Protein AF-A0A7C9CZD9-F1 (afdb_monomer)

Secondary structure (DSSP, 8-state):
--------S-SS-----HHHHHHHHHHHHHHHHH--HHHHHHHHHHTS-STTS--EEHHHHHHHHTT-TTPPEEEEEEEE--TT-------EEEEEEE-HHHHHHHHHTT-EEE--

Structure (mmCIF, N/CA/C/O backbone):
data_AF-A0A7C9CZD9-F1
#
_entry.id   AF-A0A7C9CZD9-F1
#
loop_
_atom_site.group_PDB
_atom_site.id
_atom_site.type_symbol
_atom_site.label_atom_id
_atom_site.label_alt_id
_atom_site.label_comp_id
_atom_site.label_asym_id
_atom_site.label_entity_id
_atom_site.label_seq_id
_atom_site.pdbx_PDB_ins_code
_atom_site.Cartn_x
_atom_site.Cartn_y
_atom_site.Cartn_z
_atom_site.occupancy
_atom_site.B_iso_or_equiv
_atom_site.auth_seq_id
_atom_site.auth_comp_id
_atom_site.auth_asym_id
_atom_site.auth_atom_id
_atom_site.pdbx_PDB_model_num
ATOM 1 N N . ALA A 1 1 ? 25.484 13.938 -31.917 1.00 49.62 1 ALA A N 1
ATOM 2 C CA . ALA A 1 1 ? 25.970 13.413 -30.622 1.00 49.62 1 ALA A CA 1
ATOM 3 C C . ALA A 1 1 ? 24.994 12.359 -30.080 1.00 49.62 1 ALA A C 1
ATOM 5 O O . ALA A 1 1 ? 24.039 12.699 -29.398 1.00 49.62 1 ALA A O 1
ATOM 6 N N . GLY A 1 2 ? 25.174 11.085 -30.451 1.00 65.19 2 GLY A N 1
ATOM 7 C CA . GLY A 1 2 ? 24.267 9.979 -30.098 1.00 65.19 2 GLY A CA 1
ATOM 8 C C . GLY A 1 2 ? 24.849 9.063 -29.020 1.00 65.19 2 GLY A C 1
ATOM 9 O O . GLY A 1 2 ? 25.163 7.910 -29.294 1.00 65.19 2 GLY A O 1
ATOM 10 N N . GLY A 1 3 ? 25.055 9.580 -27.807 1.00 76.69 3 GLY A N 1
ATOM 11 C CA . GLY A 1 3 ? 25.569 8.782 -26.689 1.00 76.69 3 GLY A CA 1
ATOM 12 C C . GLY A 1 3 ? 24.529 7.793 -26.143 1.00 76.69 3 GLY A C 1
ATOM 13 O O . GLY A 1 3 ? 23.340 8.107 -26.064 1.00 76.69 3 GLY A O 1
ATOM 14 N N . LYS A 1 4 ? 24.964 6.598 -25.717 1.00 77.38 4 LYS A N 1
ATOM 15 C CA . LYS A 1 4 ? 24.096 5.614 -25.040 1.00 77.38 4 LYS A CA 1
ATOM 16 C C . LYS A 1 4 ? 23.556 6.204 -23.730 1.00 77.38 4 LYS A C 1
ATOM 18 O O . LYS A 1 4 ? 24.294 6.360 -22.760 1.00 77.38 4 LYS A O 1
ATOM 23 N N . SER A 1 5 ? 22.255 6.487 -23.677 1.00 79.94 5 SER A N 1
ATOM 24 C CA . SER A 1 5 ? 21.597 6.964 -22.455 1.00 79.94 5 SER A CA 1
ATOM 25 C C . SER A 1 5 ? 21.426 5.822 -21.447 1.00 79.94 5 SER A C 1
ATOM 27 O O . SER A 1 5 ? 20.659 4.877 -21.662 1.00 79.94 5 SER A O 1
ATOM 29 N N . LYS A 1 6 ? 22.146 5.898 -20.323 1.00 83.31 6 LYS A N 1
ATOM 30 C CA . LYS A 1 6 ? 22.038 4.926 -19.231 1.00 83.31 6 LYS A CA 1
ATOM 31 C C . LYS A 1 6 ? 20.778 5.198 -18.410 1.00 83.31 6 LYS A C 1
ATOM 33 O O . LYS A 1 6 ? 20.590 6.279 -17.860 1.00 83.31 6 LYS A O 1
ATOM 38 N N . LYS A 1 7 ? 19.919 4.187 -18.264 1.00 81.38 7 LYS A N 1
ATOM 39 C CA . LYS A 1 7 ? 18.763 4.251 -17.358 1.00 81.38 7 LYS A CA 1
ATOM 40 C C . LYS A 1 7 ? 19.202 3.887 -15.940 1.00 81.38 7 LYS A C 1
ATOM 42 O O . LYS A 1 7 ? 19.380 2.716 -15.629 1.00 81.38 7 LYS A O 1
ATOM 47 N N . THR A 1 8 ? 19.318 4.885 -15.067 1.00 85.12 8 THR A N 1
ATOM 48 C CA . THR A 1 8 ? 19.693 4.693 -13.649 1.00 85.12 8 THR A CA 1
ATOM 49 C C . THR A 1 8 ? 18.525 4.202 -12.779 1.00 85.12 8 THR A C 1
ATOM 51 O O . THR A 1 8 ? 18.713 3.736 -11.659 1.00 85.12 8 THR A O 1
ATOM 54 N N . LYS A 1 9 ? 17.288 4.277 -13.290 1.00 85.88 9 LYS A N 1
ATOM 55 C CA . LYS A 1 9 ? 16.077 3.844 -12.578 1.00 85.88 9 LYS A CA 1
ATOM 56 C C . LYS A 1 9 ? 15.845 2.336 -12.686 1.00 85.88 9 LYS A C 1
ATOM 58 O O . LYS A 1 9 ? 16.126 1.725 -13.714 1.00 85.88 9 LYS A O 1
ATOM 63 N N . ARG A 1 10 ? 15.225 1.750 -11.656 1.00 88.25 10 ARG A N 1
ATOM 64 C CA . ARG A 1 10 ? 14.777 0.350 -11.690 1.00 88.25 10 ARG A CA 1
ATOM 65 C C . ARG A 1 10 ? 13.716 0.134 -12.772 1.00 88.25 10 ARG A C 1
ATOM 67 O O . ARG A 1 10 ? 12.708 0.836 -12.806 1.00 88.25 10 ARG A O 1
ATOM 74 N N . THR A 1 11 ? 13.939 -0.865 -13.619 1.00 89.19 11 THR A N 1
ATOM 75 C CA . THR A 1 11 ? 13.038 -1.273 -14.714 1.00 89.19 11 THR A CA 1
ATOM 76 C C . THR A 1 11 ? 12.297 -2.584 -14.429 1.00 89.19 11 THR A C 1
ATOM 78 O O . THR A 1 11 ? 11.345 -2.919 -15.138 1.00 89.19 11 THR A O 1
ATOM 81 N N . ALA A 1 12 ? 12.722 -3.313 -13.395 1.00 91.19 12 ALA A N 1
ATOM 82 C CA . ALA A 1 12 ? 12.164 -4.576 -12.927 1.00 91.19 12 ALA A CA 1
ATOM 83 C C . ALA A 1 12 ? 12.356 -4.700 -11.400 1.00 91.19 12 ALA A C 1
ATOM 85 O O . ALA A 1 12 ? 13.246 -4.041 -10.840 1.00 91.19 12 ALA A O 1
ATOM 86 N N . PRO A 1 13 ? 11.544 -5.518 -10.702 1.00 93.12 13 PRO A N 1
ATOM 87 C CA . PRO A 1 13 ? 11.789 -5.819 -9.298 1.00 93.12 13 PRO A CA 1
ATOM 88 C C . PRO A 1 13 ? 13.098 -6.611 -9.161 1.00 93.12 13 PRO A C 1
ATOM 90 O O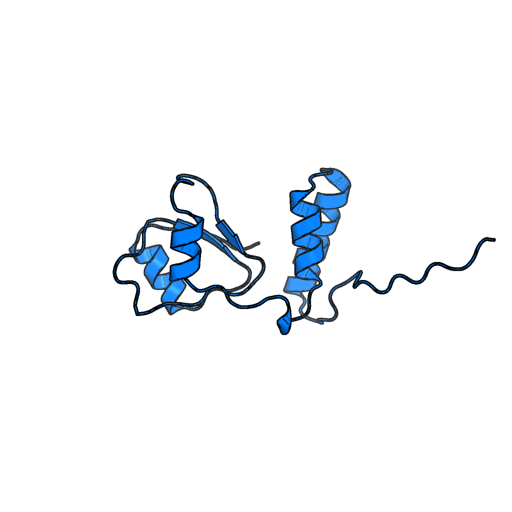 . PRO A 1 13 ? 13.368 -7.507 -9.952 1.00 93.12 13 PRO A O 1
ATOM 93 N N . LYS A 1 14 ? 13.903 -6.302 -8.135 1.00 91.75 14 LYS A N 1
ATOM 94 C CA . LYS A 1 14 ? 15.086 -7.118 -7.791 1.00 91.75 14 LYS A CA 1
ATOM 95 C C . LYS A 1 14 ? 14.736 -8.396 -7.014 1.00 91.75 14 LYS A C 1
ATOM 97 O O . LYS A 1 14 ? 15.582 -9.265 -6.886 1.00 91.75 14 LYS A O 1
ATOM 102 N N . SER A 1 15 ? 13.533 -8.472 -6.440 1.00 91.56 15 SER A N 1
ATOM 103 C CA . SER A 1 15 ? 13.109 -9.618 -5.628 1.00 91.56 15 SER A CA 1
ATOM 104 C C . SER A 1 15 ? 12.859 -10.855 -6.492 1.00 91.56 15 SER A C 1
ATOM 106 O O . SER A 1 15 ? 12.354 -10.734 -7.611 1.00 91.56 15 SER A O 1
ATOM 108 N N . ASN A 1 16 ? 13.146 -12.036 -5.940 1.00 93.88 16 ASN A N 1
ATOM 109 C CA . ASN A 1 16 ? 12.849 -13.321 -6.571 1.00 93.88 16 ASN A CA 1
ATOM 110 C C . ASN A 1 16 ? 11.461 -13.888 -6.242 1.00 93.88 16 ASN A C 1
ATOM 112 O O . ASN A 1 16 ? 11.093 -14.895 -6.837 1.00 93.88 16 ASN A O 1
ATOM 116 N N . ASP A 1 17 ? 10.691 -13.207 -5.390 1.00 94.44 17 ASP A N 1
ATOM 117 C CA . ASP A 1 17 ? 9.311 -13.556 -5.036 1.00 94.44 17 ASP A CA 1
ATOM 118 C C . ASP A 1 17 ? 8.419 -13.736 -6.282 1.00 94.44 17 ASP A C 1
ATOM 120 O O . ASP A 1 17 ? 8.280 -12.828 -7.114 1.00 94.44 17 ASP A O 1
ATOM 124 N N . VAL A 1 18 ? 7.828 -14.928 -6.401 1.00 96.19 18 VAL A N 1
ATOM 125 C CA . VAL A 1 18 ? 6.993 -15.340 -7.534 1.00 96.19 18 VAL A CA 1
ATOM 126 C C . VAL A 1 18 ? 5.710 -14.511 -7.603 1.00 96.19 18 VAL A C 1
ATOM 128 O O . VAL A 1 18 ? 5.366 -14.033 -8.686 1.00 96.19 18 VAL A O 1
ATOM 131 N N . TYR A 1 19 ? 5.049 -14.251 -6.473 1.00 94.88 19 TYR A N 1
ATOM 132 C CA . TYR A 1 19 ? 3.794 -13.492 -6.435 1.00 94.88 19 TYR A CA 1
ATOM 133 C C . TYR A 1 19 ? 4.015 -12.044 -6.866 1.00 94.88 19 TYR A C 1
ATOM 135 O O . TYR A 1 19 ? 3.278 -11.509 -7.697 1.00 94.88 19 TYR A O 1
ATOM 143 N N . LEU A 1 20 ? 5.111 -11.431 -6.408 1.00 93.88 20 LEU A N 1
ATOM 144 C CA . LEU A 1 20 ? 5.477 -10.088 -6.855 1.00 93.88 20 LEU A CA 1
ATOM 145 C C . LEU A 1 20 ? 5.782 -10.050 -8.361 1.00 93.88 20 LEU A C 1
ATOM 147 O O . LEU A 1 20 ? 5.419 -9.086 -9.040 1.00 93.88 20 LEU A O 1
ATOM 151 N N . LYS A 1 21 ? 6.446 -11.079 -8.906 1.00 94.94 21 LYS A N 1
ATOM 152 C CA . LYS A 1 21 ? 6.729 -11.172 -10.349 1.00 94.94 21 LYS A CA 1
ATOM 153 C C . LYS A 1 21 ? 5.445 -11.309 -11.174 1.00 94.94 21 LYS A C 1
ATOM 155 O O . LYS A 1 21 ? 5.355 -10.676 -12.227 1.00 94.94 21 LYS A O 1
ATOM 160 N N . LEU A 1 22 ? 4.465 -12.085 -10.709 1.00 96.31 22 LEU A N 1
ATOM 161 C CA . LEU A 1 22 ? 3.158 -12.228 -11.363 1.00 96.31 22 LEU A CA 1
ATOM 162 C C . LEU A 1 22 ? 2.383 -10.906 -11.369 1.00 96.31 22 LEU A C 1
ATOM 164 O O . LEU A 1 22 ? 1.948 -10.451 -12.427 1.00 96.31 22 LEU A O 1
ATOM 168 N N . LEU A 1 23 ? 2.327 -10.228 -10.227 1.00 94.88 23 LEU A N 1
ATOM 169 C CA . LEU A 1 23 ? 1.668 -8.931 -10.084 1.00 94.88 23 LEU A CA 1
ATOM 170 C C . LEU A 1 23 ? 2.322 -7.870 -10.992 1.00 94.88 23 LEU A C 1
ATOM 172 O O . LEU A 1 23 ? 1.648 -7.114 -11.692 1.00 94.88 23 LEU A O 1
ATOM 176 N N . VAL A 1 24 ? 3.655 -7.868 -11.091 1.00 95.88 24 VAL A N 1
ATOM 177 C CA . VAL A 1 24 ? 4.382 -7.013 -12.043 1.00 95.88 24 VAL A CA 1
ATOM 178 C C . VAL A 1 24 ? 4.029 -7.325 -13.501 1.00 95.88 24 VAL A C 1
ATOM 180 O O . VAL A 1 24 ? 3.935 -6.391 -14.304 1.00 95.88 24 VAL A O 1
ATOM 183 N N . LYS A 1 25 ? 3.846 -8.599 -13.873 1.00 96.25 25 LYS A N 1
ATOM 184 C CA . LYS A 1 25 ? 3.414 -8.973 -15.232 1.00 96.25 25 LYS A CA 1
ATOM 185 C C . LYS A 1 25 ? 2.012 -8.431 -15.527 1.00 96.25 25 LYS A C 1
ATOM 187 O O . LYS A 1 25 ? 1.832 -7.821 -16.582 1.00 96.25 25 LYS A O 1
ATOM 192 N N . LEU A 1 26 ? 1.078 -8.568 -14.583 1.00 95.94 26 LEU A N 1
ATOM 193 C CA . LEU A 1 26 ? -0.279 -8.026 -14.691 1.00 95.94 26 LEU A CA 1
ATOM 194 C C . LEU A 1 26 ? -0.257 -6.505 -14.889 1.00 95.94 26 LEU A C 1
ATOM 196 O O . LEU A 1 26 ? -0.769 -5.996 -15.885 1.00 95.94 26 LEU A O 1
ATOM 200 N N . TYR A 1 27 ? 0.422 -5.765 -14.011 1.00 96.00 27 TYR A N 1
ATOM 201 C CA . TYR A 1 27 ? 0.477 -4.305 -14.122 1.00 96.00 27 TYR A CA 1
ATOM 202 C C . TYR A 1 27 ? 1.254 -3.821 -15.354 1.00 96.00 27 TYR A C 1
ATOM 204 O O . TYR A 1 27 ? 0.916 -2.779 -15.912 1.00 96.00 27 TYR A O 1
ATOM 212 N N . ARG A 1 28 ? 2.249 -4.572 -15.850 1.00 95.44 28 ARG A N 1
ATOM 213 C CA . ARG A 1 28 ? 2.880 -4.285 -17.154 1.00 95.44 28 ARG A CA 1
ATOM 214 C C . ARG A 1 28 ? 1.893 -4.417 -18.307 1.00 95.44 28 ARG A C 1
ATOM 216 O O . ARG A 1 28 ? 1.893 -3.562 -19.193 1.00 95.44 28 ARG A O 1
ATOM 223 N N . PHE A 1 29 ? 1.076 -5.468 -18.299 1.00 96.50 29 PHE A N 1
ATOM 224 C CA . PHE A 1 29 ? 0.026 -5.655 -19.293 1.00 96.50 29 PHE A CA 1
ATOM 225 C C . PHE A 1 29 ? -0.985 -4.504 -19.238 1.00 96.50 29 PHE A C 1
ATOM 227 O O . PHE A 1 29 ? -1.222 -3.868 -20.266 1.00 96.50 29 PHE A O 1
ATOM 234 N N . LEU A 1 30 ? -1.482 -4.168 -18.043 1.00 96.06 30 LEU A N 1
ATOM 235 C CA . LEU A 1 30 ? -2.432 -3.072 -17.843 1.00 96.06 30 LEU A CA 1
ATOM 236 C C . LEU A 1 30 ? -1.870 -1.732 -18.326 1.00 96.06 30 LEU A C 1
ATOM 238 O O . LEU A 1 30 ? -2.518 -1.061 -19.118 1.00 96.06 30 LEU A O 1
ATOM 242 N N . VAL A 1 31 ? -0.646 -1.361 -17.932 1.00 95.94 31 VAL A N 1
ATOM 243 C CA . VAL A 1 31 ? -0.013 -0.099 -18.369 1.00 95.94 31 VAL A CA 1
ATOM 244 C C . VAL A 1 31 ? 0.082 -0.011 -19.888 1.00 95.94 31 VAL A C 1
ATOM 246 O O . VAL A 1 31 ? -0.210 1.038 -20.458 1.00 95.94 31 VAL A O 1
ATOM 249 N N . ARG A 1 32 ? 0.475 -1.106 -20.547 1.00 95.31 32 ARG A N 1
ATOM 250 C CA . ARG A 1 32 ? 0.625 -1.142 -22.005 1.00 95.31 32 ARG A CA 1
ATOM 251 C C . ARG A 1 32 ? -0.714 -1.033 -22.736 1.00 95.31 32 ARG A C 1
ATOM 253 O O . ARG A 1 32 ? -0.730 -0.515 -23.846 1.00 95.31 32 ARG A O 1
ATOM 260 N N . ARG A 1 33 ? -1.803 -1.559 -22.166 1.00 96.56 33 ARG A N 1
ATOM 261 C CA . ARG A 1 33 ? -3.105 -1.653 -22.850 1.00 96.56 33 ARG A CA 1
ATOM 262 C C . ARG A 1 33 ? -4.067 -0.524 -22.503 1.00 96.56 33 ARG A C 1
ATOM 264 O O . ARG A 1 33 ? -4.827 -0.132 -23.375 1.00 96.56 33 ARG A O 1
ATOM 271 N N . THR A 1 34 ? -4.038 0.001 -21.279 1.00 94.44 34 THR A N 1
ATOM 272 C CA . THR A 1 34 ? -5.010 1.017 -20.842 1.00 94.44 34 THR A CA 1
ATOM 273 C C . THR A 1 34 ? -4.492 2.448 -20.915 1.00 94.44 34 THR A C 1
ATOM 275 O O . THR A 1 34 ? -5.290 3.375 -20.876 1.00 94.44 34 THR A O 1
ATOM 278 N N . GLY A 1 35 ? -3.172 2.668 -20.958 1.00 88.75 35 GLY A N 1
ATOM 279 C CA . GLY A 1 35 ? -2.589 4.019 -20.978 1.00 88.75 35 GLY A CA 1
ATOM 280 C C . GLY A 1 35 ? -2.820 4.850 -19.703 1.00 88.75 35 GLY A C 1
ATOM 281 O O . GLY A 1 35 ? -2.407 6.008 -19.640 1.00 88.75 35 GLY A O 1
ATOM 282 N N . SER A 1 36 ? -3.442 4.284 -18.660 1.00 93.56 36 SER A N 1
ATOM 283 C CA . SER A 1 36 ? -3.739 5.004 -17.418 1.00 93.56 36 SER A CA 1
ATOM 284 C C . SER A 1 36 ? -2.467 5.341 -16.634 1.00 93.56 36 SER A C 1
ATOM 286 O O . SER A 1 36 ? -1.668 4.463 -16.282 1.00 93.56 36 SER A O 1
ATOM 288 N N . LYS A 1 37 ? -2.315 6.626 -16.277 1.00 94.88 37 LYS A N 1
ATOM 289 C CA . LYS A 1 37 ? -1.203 7.123 -15.445 1.00 94.88 37 LYS A CA 1
ATOM 290 C C . LYS A 1 37 ? -1.165 6.444 -14.071 1.00 94.88 37 LYS A C 1
ATOM 292 O O . LYS A 1 37 ? -0.078 6.227 -13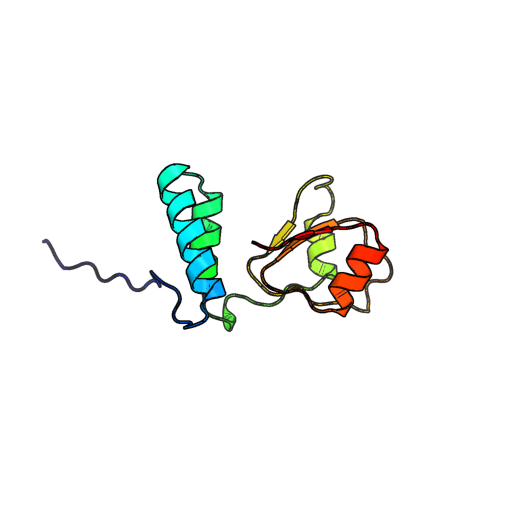.539 1.00 94.88 37 LYS A O 1
ATOM 297 N N . PHE A 1 38 ? -2.321 6.060 -13.523 1.00 95.19 38 PHE A N 1
ATOM 298 C CA . PHE A 1 38 ? -2.413 5.365 -12.236 1.00 95.19 38 PHE A CA 1
ATOM 299 C C . PHE A 1 38 ? -1.650 4.033 -12.256 1.00 95.19 38 PHE A C 1
ATOM 301 O O . PHE A 1 38 ? -0.762 3.812 -11.430 1.00 95.19 38 PHE A O 1
ATOM 308 N N . ASN A 1 39 ? -1.902 3.193 -13.264 1.00 95.44 39 ASN A N 1
ATOM 309 C CA . ASN A 1 39 ? -1.230 1.899 -13.408 1.00 95.44 39 ASN A CA 1
ATOM 310 C C . ASN A 1 39 ? 0.286 2.064 -13.575 1.00 95.44 39 ASN A C 1
ATOM 312 O O . ASN A 1 39 ? 1.064 1.276 -13.033 1.00 95.44 39 ASN A O 1
ATOM 316 N N . ALA A 1 40 ? 0.723 3.115 -14.279 1.00 94.75 40 ALA A N 1
ATOM 317 C CA . ALA A 1 40 ? 2.143 3.404 -14.462 1.00 94.75 40 ALA A CA 1
ATOM 318 C C . ALA A 1 40 ? 2.827 3.766 -13.131 1.00 94.75 40 ALA A C 1
ATOM 320 O O . ALA A 1 40 ? 3.962 3.347 -12.878 1.00 94.75 40 ALA A O 1
ATOM 321 N N . VAL A 1 41 ? 2.128 4.497 -12.255 1.00 95.50 41 VAL A N 1
ATOM 322 C CA . VAL A 1 41 ? 2.609 4.826 -10.905 1.00 95.50 41 VAL A CA 1
ATOM 323 C C . VAL A 1 41 ? 2.670 3.578 -10.025 1.00 95.50 41 VAL A C 1
ATOM 325 O O . VAL A 1 41 ? 3.699 3.362 -9.376 1.00 95.50 41 VAL A O 1
ATOM 328 N N . VAL A 1 42 ? 1.632 2.734 -10.032 1.00 95.56 42 VAL A N 1
ATOM 329 C CA . VAL A 1 42 ? 1.618 1.475 -9.263 1.00 95.56 42 VAL A CA 1
ATOM 330 C C . VAL A 1 42 ? 2.768 0.569 -9.702 1.00 95.56 42 VAL A C 1
ATOM 332 O O . VAL A 1 42 ? 3.577 0.161 -8.867 1.00 95.56 42 VAL A O 1
ATOM 335 N N . LEU A 1 43 ? 2.942 0.356 -11.011 1.00 95.19 43 LEU A N 1
ATOM 336 C CA . LEU A 1 43 ? 4.034 -0.454 -11.555 1.00 95.19 43 LEU A CA 1
ATOM 337 C C . LEU A 1 43 ? 5.415 0.060 -11.125 1.00 95.19 43 LEU A C 1
ATOM 339 O O . LEU A 1 43 ? 6.273 -0.718 -10.701 1.00 95.19 43 LEU A O 1
ATOM 343 N N . LYS A 1 44 ? 5.626 1.381 -11.184 1.00 94.12 44 LYS A N 1
ATOM 344 C CA . LYS A 1 44 ? 6.879 2.000 -10.730 1.00 94.12 44 LYS A CA 1
ATOM 345 C C . LYS A 1 44 ? 7.125 1.738 -9.240 1.00 94.12 44 LYS A C 1
ATOM 347 O O . LYS A 1 44 ? 8.263 1.454 -8.865 1.00 94.12 44 LYS A O 1
ATOM 352 N N . ARG A 1 45 ? 6.086 1.821 -8.399 1.00 94.69 45 ARG A N 1
ATOM 353 C CA . ARG A 1 45 ? 6.183 1.580 -6.948 1.00 94.69 45 ARG A CA 1
ATOM 354 C C . ARG A 1 45 ? 6.456 0.113 -6.617 1.00 94.69 45 ARG A C 1
ATOM 356 O O . ARG A 1 45 ? 7.253 -0.158 -5.725 1.00 94.69 45 ARG A O 1
ATOM 363 N N . LEU A 1 46 ? 5.914 -0.835 -7.380 1.00 94.75 46 LEU A N 1
ATOM 364 C CA . LEU A 1 46 ? 6.205 -2.265 -7.196 1.00 94.75 46 LEU A CA 1
ATOM 365 C C . LEU A 1 46 ? 7.696 -2.595 -7.366 1.00 94.75 46 LEU A C 1
ATOM 367 O O . LEU A 1 46 ? 8.224 -3.460 -6.663 1.00 94.75 46 LEU A O 1
ATOM 371 N N . PHE A 1 47 ? 8.405 -1.865 -8.236 1.00 94.12 47 PHE A N 1
ATOM 372 C CA . PHE A 1 47 ? 9.849 -2.033 -8.446 1.00 94.12 47 PHE A CA 1
ATOM 373 C C . PHE A 1 47 ? 10.711 -1.458 -7.320 1.00 94.12 47 PHE A C 1
ATOM 375 O O . PHE A 1 47 ? 11.909 -1.758 -7.252 1.00 94.12 47 PHE A O 1
ATOM 382 N N . MET A 1 48 ? 10.151 -0.626 -6.442 1.00 93.62 48 MET A N 1
ATOM 383 C CA . MET A 1 48 ? 10.910 0.048 -5.391 1.00 93.62 48 MET A CA 1
ATOM 384 C C . MET A 1 48 ? 11.460 -0.938 -4.349 1.00 93.62 48 MET A C 1
ATOM 386 O O . MET A 1 48 ? 10.965 -2.053 -4.166 1.00 93.62 48 MET A O 1
ATOM 390 N N . SER A 1 49 ? 12.554 -0.542 -3.691 1.00 91.69 49 SER A N 1
ATOM 391 C CA . SER A 1 49 ? 13.140 -1.292 -2.573 1.00 91.69 49 SER A CA 1
ATOM 392 C C . SER A 1 49 ? 12.222 -1.265 -1.348 1.00 91.69 49 SER A C 1
ATOM 394 O O . SER A 1 49 ? 11.303 -0.455 -1.276 1.00 91.69 49 SER A O 1
ATOM 396 N N . LYS A 1 50 ? 12.482 -2.142 -0.370 1.00 90.25 50 LYS A N 1
ATOM 397 C CA . LYS A 1 50 ? 11.720 -2.206 0.887 1.00 90.25 50 LYS A CA 1
ATOM 398 C C . LYS A 1 50 ? 11.714 -0.862 1.629 1.00 90.25 50 LYS A C 1
ATOM 400 O O . LYS A 1 50 ? 10.654 -0.416 2.030 1.00 90.25 50 LYS A O 1
ATOM 405 N N . ILE A 1 51 ? 12.866 -0.189 1.708 1.00 91.81 51 ILE A N 1
ATOM 406 C CA . ILE A 1 51 ? 13.010 1.131 2.354 1.00 91.81 51 ILE A CA 1
ATOM 407 C C . ILE A 1 51 ? 12.087 2.179 1.710 1.00 91.81 51 ILE A C 1
ATOM 409 O O . ILE A 1 51 ? 11.444 2.953 2.402 1.00 91.81 51 ILE A O 1
ATOM 413 N N . ASN A 1 52 ? 11.955 2.154 0.381 1.00 91.75 52 ASN A N 1
ATOM 414 C CA . ASN A 1 52 ? 11.098 3.083 -0.363 1.00 91.75 52 ASN A CA 1
ATOM 415 C C . ASN A 1 52 ? 9.606 2.691 -0.359 1.00 91.75 52 ASN A C 1
ATOM 417 O O . ASN A 1 52 ? 8.778 3.427 -0.888 1.00 91.75 52 ASN A O 1
ATOM 421 N N . LYS A 1 53 ? 9.259 1.532 0.211 1.00 90.44 53 LYS A N 1
ATOM 422 C CA . LYS A 1 53 ? 7.883 1.060 0.426 1.00 90.44 53 LYS A CA 1
ATOM 423 C C . LYS A 1 53 ? 7.600 1.045 1.925 1.00 90.44 53 LYS A C 1
ATOM 425 O O . LYS A 1 53 ? 7.369 -0.012 2.511 1.00 90.44 53 LYS A O 1
ATOM 430 N N . ALA A 1 54 ? 7.705 2.225 2.533 1.00 92.56 54 ALA A N 1
ATOM 431 C CA . ALA A 1 54 ? 7.519 2.400 3.964 1.00 92.56 54 ALA A CA 1
ATOM 432 C C . ALA A 1 54 ? 6.113 1.943 4.401 1.00 92.56 54 ALA A C 1
ATOM 434 O O . ALA A 1 54 ? 5.153 2.121 3.642 1.00 92.56 54 ALA A O 1
ATOM 435 N N . PRO A 1 55 ? 5.986 1.345 5.598 1.00 94.38 55 PRO A N 1
ATOM 436 C CA . PRO A 1 55 ? 4.688 1.006 6.155 1.00 94.38 55 PRO A CA 1
ATOM 437 C C . PRO A 1 55 ? 3.863 2.271 6.419 1.00 94.38 55 PRO A C 1
ATOM 439 O O . PRO A 1 55 ? 4.408 3.312 6.793 1.00 94.38 55 PRO A O 1
ATOM 442 N N . LEU A 1 56 ? 2.550 2.176 6.225 1.00 95.19 56 LEU A N 1
ATOM 443 C CA . LEU A 1 56 ? 1.604 3.252 6.496 1.00 95.19 56 LEU A CA 1
ATOM 444 C C . LEU A 1 56 ? 0.735 2.883 7.701 1.00 95.19 56 LEU A C 1
ATOM 446 O O . LEU A 1 56 ? 0.127 1.815 7.714 1.00 95.19 56 LEU A O 1
ATOM 450 N N . SER A 1 57 ? 0.665 3.769 8.696 1.00 94.75 57 SER A N 1
ATOM 451 C CA . SER A 1 57 ? -0.185 3.565 9.870 1.00 94.75 57 SER A CA 1
ATOM 452 C C . SER A 1 57 ? -1.662 3.779 9.546 1.00 94.75 57 SER A C 1
ATOM 454 O O . SER A 1 57 ? -2.020 4.648 8.741 1.00 94.75 57 SER A O 1
ATOM 456 N N . LEU A 1 58 ? -2.524 3.032 10.235 1.00 92.38 58 LEU A N 1
ATOM 457 C CA . LEU A 1 58 ? -3.977 3.156 10.135 1.00 92.38 58 LEU A CA 1
ATOM 458 C C . LEU A 1 58 ? -4.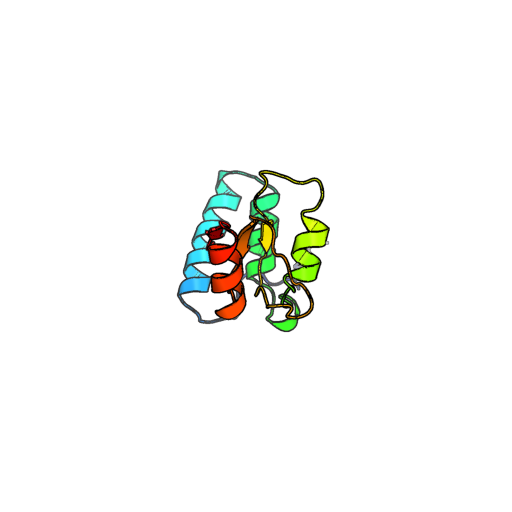462 4.580 10.467 1.00 92.38 58 LEU A C 1
ATOM 460 O O . LEU A 1 58 ? -5.254 5.146 9.719 1.00 92.38 58 LEU A O 1
ATOM 464 N N . SER A 1 59 ? -3.896 5.212 11.502 1.00 93.19 59 SER A N 1
ATOM 465 C CA . SER A 1 59 ? -4.184 6.607 11.882 1.00 93.19 59 SER A CA 1
ATOM 466 C C . SER A 1 59 ? -3.963 7.607 10.748 1.00 93.19 59 SER A C 1
ATOM 468 O O . SER A 1 59 ? -4.766 8.512 10.527 1.00 93.19 59 SER A O 1
ATOM 470 N N . ARG A 1 60 ? -2.868 7.448 10.001 1.00 93.94 60 ARG A N 1
ATOM 471 C CA . ARG A 1 60 ? -2.534 8.335 8.887 1.00 93.94 60 ARG A CA 1
ATOM 472 C C . ARG A 1 60 ? -3.417 8.062 7.676 1.00 93.94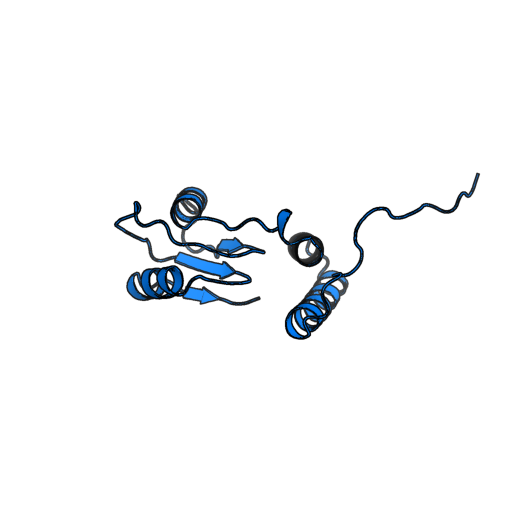 60 ARG A C 1
ATOM 474 O O . ARG A 1 60 ? -3.721 8.986 6.928 1.00 93.94 60 ARG A O 1
ATOM 481 N N . LEU A 1 61 ? -3.823 6.809 7.490 1.00 93.00 61 LEU A N 1
ATOM 482 C CA . LEU A 1 61 ? -4.718 6.420 6.412 1.00 93.00 61 LEU A CA 1
ATOM 483 C C . LEU A 1 61 ? -6.120 7.007 6.613 1.00 93.00 61 LEU A C 1
ATOM 485 O O . LEU A 1 61 ? -6.646 7.569 5.657 1.00 93.00 61 LEU A O 1
ATOM 489 N N . ILE A 1 62 ? -6.661 6.974 7.838 1.00 92.50 62 ILE A N 1
ATOM 490 C CA . ILE A 1 62 ? -7.937 7.629 8.184 1.00 92.50 62 ILE A CA 1
ATOM 491 C C . ILE A 1 62 ? -7.890 9.110 7.801 1.00 92.50 62 ILE A C 1
ATOM 493 O O . ILE A 1 62 ? -8.701 9.553 6.995 1.00 92.50 62 ILE A O 1
ATOM 497 N N . LYS A 1 63 ? -6.858 9.835 8.254 1.00 93.25 63 LYS A N 1
ATOM 498 C CA . LYS A 1 63 ? -6.675 11.261 7.927 1.00 93.25 63 LYS A CA 1
ATOM 499 C C . LYS A 1 63 ? -6.622 11.545 6.427 1.00 93.25 63 LYS A C 1
ATOM 501 O O . LYS A 1 63 ? -7.065 12.586 5.964 1.00 93.25 63 LYS A O 1
ATOM 506 N N . PHE A 1 64 ? -6.053 10.637 5.632 1.00 93.25 64 PHE A N 1
ATOM 507 C CA . PHE A 1 64 ? -6.009 10.807 4.177 1.00 93.25 64 PHE A CA 1
ATOM 508 C C . PHE A 1 64 ? -7.333 10.503 3.475 1.00 93.25 64 PHE A C 1
ATOM 510 O O . PHE A 1 64 ? -7.500 10.930 2.324 1.00 93.25 64 PHE A O 1
ATOM 517 N N . MET A 1 65 ? -8.220 9.759 4.132 1.00 93.06 65 MET A N 1
ATOM 518 C CA . MET A 1 65 ? -9.530 9.356 3.628 1.00 93.06 65 MET A CA 1
ATOM 519 C C . MET A 1 65 ? -10.669 10.257 4.113 1.00 93.06 65 MET A C 1
ATOM 521 O O . MET A 1 65 ? -11.759 10.169 3.556 1.00 93.06 65 MET A O 1
ATOM 525 N N . GLU A 1 66 ? -10.415 11.164 5.058 1.00 91.81 66 GLU A N 1
ATOM 526 C CA . GLU A 1 66 ? -11.352 12.231 5.429 1.00 91.81 66 GLU A CA 1
ATOM 527 C C . GLU A 1 66 ? -11.822 13.005 4.179 1.00 91.81 66 GLU A C 1
ATOM 529 O O . GLU A 1 66 ? -11.016 13.443 3.348 1.00 91.81 66 GLU A O 1
ATOM 534 N N . GLY A 1 67 ? -13.144 13.116 4.006 1.00 89.88 67 GLY A N 1
ATOM 535 C CA . GLY A 1 67 ? -13.781 13.771 2.855 1.00 89.88 67 GLY A CA 1
ATOM 536 C C . GLY A 1 67 ? -13.687 13.001 1.529 1.00 89.88 67 GLY A C 1
ATOM 537 O O . GLY A 1 67 ? -13.938 13.568 0.463 1.00 89.88 67 GLY A O 1
ATOM 538 N N . LYS A 1 68 ? -13.284 11.723 1.553 1.00 90.81 68 LYS A N 1
ATOM 539 C CA . LYS A 1 68 ? -13.162 10.852 0.366 1.00 90.81 68 LYS A CA 1
ATOM 540 C C . LYS A 1 68 ? -14.008 9.591 0.501 1.00 90.81 68 LYS A C 1
ATOM 542 O O . LYS A 1 68 ? -13.559 8.495 0.153 1.00 90.81 68 LYS A O 1
ATOM 547 N N . ASP A 1 69 ? -15.232 9.768 0.968 1.00 85.50 69 ASP A N 1
ATOM 548 C CA . ASP A 1 69 ? -16.168 8.675 1.193 1.00 85.50 69 ASP A CA 1
ATOM 549 C C . ASP A 1 69 ? -16.452 7.908 -0.110 1.00 85.50 69 ASP A C 1
ATOM 551 O O . ASP A 1 69 ? -16.462 8.465 -1.212 1.00 85.50 69 ASP A O 1
ATOM 555 N N . GLY A 1 70 ? -16.587 6.586 0.002 1.00 87.00 70 GLY A N 1
ATOM 556 C CA . GLY A 1 70 ? -16.819 5.683 -1.132 1.00 87.00 70 GLY A CA 1
ATOM 557 C C . GLY A 1 70 ? -15.598 5.388 -2.017 1.00 87.00 70 GLY A C 1
ATOM 558 O O . GLY A 1 70 ? -15.689 4.541 -2.908 1.00 87.00 70 GLY A O 1
ATOM 559 N N . LYS A 1 71 ? -14.441 6.028 -1.793 1.00 93.00 71 LYS A N 1
ATOM 560 C CA . LYS A 1 71 ? -13.209 5.737 -2.549 1.00 93.00 71 LYS A CA 1
ATOM 561 C C . LYS A 1 71 ?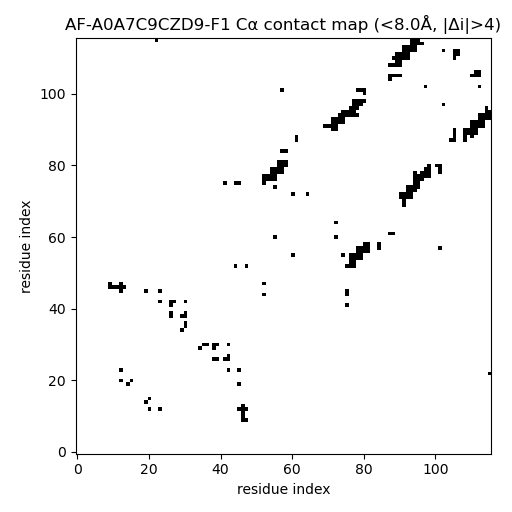 -12.393 4.623 -1.896 1.00 93.00 71 LYS A C 1
ATOM 563 O O . LYS A 1 71 ? -12.380 4.458 -0.681 1.00 93.00 71 LYS A O 1
ATOM 568 N N . ILE A 1 72 ? -11.650 3.888 -2.723 1.00 94.94 72 ILE A N 1
ATOM 569 C CA . ILE A 1 72 ? -10.735 2.836 -2.267 1.00 94.94 72 ILE A CA 1
ATOM 570 C C . ILE A 1 72 ? -9.348 3.441 -2.031 1.00 94.94 72 ILE A C 1
ATOM 572 O O . ILE A 1 72 ? -8.755 4.046 -2.930 1.00 94.94 72 ILE A O 1
ATOM 576 N N . ALA A 1 73 ? -8.804 3.247 -0.831 1.00 95.00 73 ALA A N 1
ATOM 577 C CA . ALA A 1 73 ? -7.442 3.642 -0.496 1.00 95.00 73 ALA A CA 1
ATOM 578 C C . ALA A 1 73 ? -6.444 2.611 -1.043 1.00 95.00 73 ALA A C 1
ATOM 580 O O . ALA A 1 73 ? -6.457 1.458 -0.627 1.00 95.00 73 ALA A O 1
ATOM 581 N N . VAL A 1 74 ? -5.549 3.009 -1.953 1.00 95.75 74 VAL A N 1
ATOM 582 C CA . VAL A 1 74 ? -4.562 2.095 -2.557 1.00 95.75 74 VAL A CA 1
ATOM 583 C C . VAL A 1 74 ? -3.152 2.395 -2.050 1.00 95.75 74 VAL A C 1
ATOM 585 O O . VAL A 1 74 ? -2.590 3.464 -2.308 1.00 95.75 74 VAL A O 1
ATOM 588 N N . VAL A 1 75 ? -2.544 1.425 -1.366 1.00 95.75 75 VAL A N 1
ATOM 589 C CA . VAL A 1 75 ? -1.239 1.551 -0.706 1.00 95.75 75 VAL A CA 1
ATOM 590 C C . VAL A 1 75 ? -0.272 0.493 -1.234 1.00 95.75 75 VAL A C 1
ATOM 592 O O . VAL A 1 75 ? -0.354 -0.684 -0.907 1.00 95.75 75 VAL A O 1
ATOM 595 N N . VAL A 1 76 ? 0.731 0.909 -2.011 1.00 95.44 76 VAL A N 1
ATOM 596 C CA . VAL A 1 76 ? 1.797 0.002 -2.482 1.00 95.44 76 VAL A CA 1
ATOM 597 C C . VAL A 1 76 ? 2.842 -0.200 -1.375 1.00 95.44 76 VAL A C 1
ATOM 599 O O . VAL A 1 76 ? 3.968 0.293 -1.459 1.00 95.44 76 VAL A O 1
ATOM 602 N N . GLY A 1 77 ? 2.449 -0.891 -0.309 1.00 94.94 77 GLY A N 1
ATOM 603 C CA . GLY A 1 77 ? 3.248 -1.089 0.898 1.00 94.94 77 GLY A CA 1
ATOM 604 C C . GLY A 1 77 ? 2.510 -1.923 1.944 1.00 94.94 77 GLY A C 1
ATOM 605 O O . GLY A 1 77 ? 1.501 -2.560 1.637 1.00 94.94 77 GLY A O 1
ATOM 606 N N . THR A 1 78 ? 3.037 -1.923 3.167 1.00 95.69 78 THR A N 1
ATOM 607 C CA . THR A 1 78 ? 2.407 -2.577 4.320 1.00 95.69 78 THR A CA 1
ATOM 608 C C . THR A 1 78 ? 1.524 -1.581 5.063 1.00 95.69 78 THR A C 1
ATOM 610 O O . THR A 1 78 ? 1.957 -0.454 5.290 1.00 95.69 78 THR A O 1
ATOM 613 N N . VAL A 1 79 ? 0.334 -1.991 5.488 1.00 96.06 79 VAL A N 1
ATOM 614 C CA . VAL A 1 79 ? -0.497 -1.214 6.419 1.00 96.06 79 VAL A CA 1
ATOM 615 C C . VAL A 1 79 ? -0.328 -1.780 7.826 1.00 96.06 79 VAL A C 1
ATOM 617 O O . VAL A 1 79 ? -0.436 -2.994 8.018 1.00 96.06 79 VAL A O 1
ATOM 620 N N . THR A 1 80 ? -0.016 -0.907 8.783 1.00 95.56 80 THR A N 1
ATOM 621 C CA . THR A 1 80 ? 0.261 -1.260 10.183 1.00 95.56 80 THR A CA 1
ATOM 622 C C . THR A 1 80 ? -0.747 -0.631 11.129 1.00 95.56 80 THR A C 1
ATOM 624 O O . THR A 1 80 ? -1.307 0.432 10.847 1.00 95.56 80 THR A O 1
ATOM 627 N N . ASP A 1 81 ? -0.951 -1.287 12.266 1.00 92.75 81 ASP A N 1
ATOM 628 C CA . ASP A 1 81 ? -1.921 -0.846 13.263 1.00 92.75 81 ASP A CA 1
ATOM 629 C C . ASP A 1 81 ? -1.444 0.397 14.004 1.00 92.75 81 ASP A C 1
ATOM 631 O O . ASP A 1 81 ? -0.245 0.673 14.087 1.00 92.75 81 ASP A O 1
ATOM 635 N N . ASP A 1 82 ? -2.401 1.132 14.555 1.00 91.50 82 ASP A N 1
ATOM 636 C CA . ASP A 1 82 ? -2.146 2.203 15.506 1.00 91.50 82 ASP A CA 1
ATOM 637 C C . ASP A 1 82 ? -3.122 2.058 16.677 1.00 91.50 82 ASP A C 1
ATOM 639 O O . ASP A 1 82 ? -4.313 2.354 16.563 1.00 91.50 82 ASP A O 1
ATOM 643 N N . VAL A 1 83 ? -2.604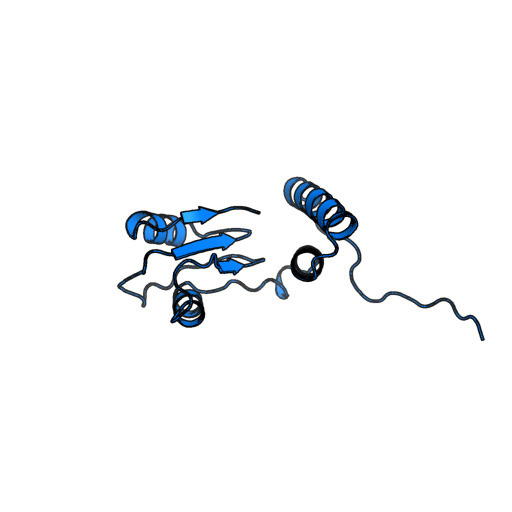 1.580 17.809 1.00 89.50 83 VAL A N 1
ATOM 644 C CA . VAL A 1 83 ? -3.384 1.291 19.026 1.00 89.50 83 VAL A CA 1
ATOM 645 C C . VAL A 1 83 ? -3.997 2.563 1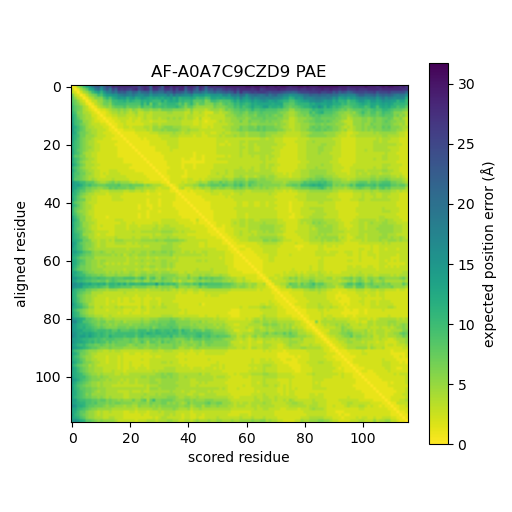9.623 1.00 89.50 83 VAL A C 1
ATOM 647 O O . VAL A 1 83 ? -4.983 2.498 20.345 1.00 89.50 83 VAL A O 1
ATOM 650 N N . ARG A 1 84 ? -3.448 3.738 19.291 1.00 91.31 84 ARG A N 1
ATOM 651 C CA . ARG A 1 84 ? -3.933 5.035 19.788 1.00 91.31 84 ARG A CA 1
ATOM 652 C C . ARG A 1 84 ? -5.227 5.485 19.117 1.00 91.31 84 ARG A C 1
ATOM 654 O O . ARG A 1 84 ? -5.892 6.386 19.613 1.00 91.31 84 ARG A O 1
ATOM 661 N N . VAL A 1 85 ? -5.554 4.912 17.962 1.00 89.38 85 VAL A N 1
ATOM 662 C CA . VAL A 1 85 ? -6.847 5.127 17.315 1.00 89.38 85 VAL A CA 1
ATOM 663 C C . VAL A 1 85 ? -7.821 4.189 17.996 1.00 89.38 85 VAL A C 1
ATOM 665 O O . VAL A 1 85 ? -7.563 2.994 18.002 1.00 89.38 85 VAL A O 1
ATOM 668 N N . TYR A 1 86 ? -8.914 4.692 18.554 1.00 86.12 86 TYR A N 1
ATOM 669 C CA . TYR A 1 86 ? -9.921 3.844 19.196 1.00 86.12 86 TYR A CA 1
ATOM 670 C C . TYR A 1 86 ? -10.959 3.370 18.179 1.00 86.12 86 TYR A C 1
ATOM 672 O O . TYR A 1 86 ? -11.158 2.168 18.000 1.00 86.12 86 TYR A O 1
ATOM 680 N N . GLU A 1 87 ? -11.529 4.313 17.432 1.00 86.44 87 GLU A N 1
ATOM 681 C CA . GLU A 1 87 ? -12.555 4.052 16.428 1.00 86.44 87 GLU A CA 1
ATOM 682 C C . GLU A 1 87 ? -11.957 4.013 15.024 1.00 86.44 87 GLU A C 1
ATOM 684 O O . GLU A 1 87 ? -11.231 4.915 14.602 1.00 86.44 87 GLU A O 1
ATOM 689 N N . VAL A 1 88 ? -12.257 2.937 14.298 1.00 88.19 88 VAL A N 1
ATOM 690 C CA . VAL A 1 88 ? -11.847 2.764 12.904 1.00 88.19 88 VAL A CA 1
ATOM 691 C C . VAL A 1 88 ? -13.097 2.921 12.041 1.00 88.19 88 VAL A C 1
ATOM 693 O O . VAL A 1 88 ? -14.044 2.167 12.249 1.00 88.19 88 VAL A O 1
ATOM 696 N N . PRO A 1 89 ? -13.135 3.874 11.094 1.00 90.56 89 PRO A N 1
ATOM 697 C CA . PRO A 1 89 ? -14.254 3.988 10.167 1.00 90.56 89 PRO A CA 1
ATOM 698 C C . PRO A 1 89 ? -14.267 2.812 9.178 1.00 90.56 89 PRO A C 1
ATOM 700 O O . PRO A 1 89 ? -13.236 2.181 8.928 1.00 90.56 89 PRO A O 1
ATOM 703 N N . ALA A 1 90 ? -15.425 2.542 8.572 1.00 91.25 90 ALA A N 1
ATOM 704 C CA . ALA A 1 90 ? -15.554 1.542 7.515 1.00 91.25 90 ALA A CA 1
ATOM 705 C C . ALA A 1 90 ? -14.753 1.980 6.274 1.00 91.25 90 ALA A C 1
ATOM 707 O O . ALA A 1 90 ? -15.153 2.874 5.528 1.00 91.25 90 ALA A O 1
ATOM 708 N N . LEU A 1 91 ? -13.587 1.366 6.063 1.00 90.62 91 LEU A N 1
ATOM 709 C CA . LEU A 1 91 ? -12.651 1.724 4.996 1.00 90.62 91 LEU A CA 1
ATOM 710 C C . LEU A 1 91 ? -12.469 0.576 4.008 1.00 90.62 91 LEU A C 1
ATOM 712 O O . LEU A 1 91 ? -12.316 -0.578 4.401 1.00 90.62 91 LEU A O 1
ATOM 716 N N . LYS A 1 92 ? -12.387 0.911 2.717 1.00 94.56 92 LYS A N 1
ATOM 717 C CA . LYS A 1 92 ? -11.969 -0.019 1.660 1.00 94.56 92 LYS A CA 1
ATOM 718 C C . LYS A 1 92 ? -10.508 0.233 1.319 1.00 94.56 92 LYS A C 1
ATOM 720 O O . LYS A 1 92 ? -10.168 1.296 0.792 1.00 94.56 92 LYS A O 1
ATOM 725 N N . ILE A 1 93 ? -9.634 -0.721 1.629 1.00 95.06 93 ILE A N 1
ATOM 726 C CA . ILE A 1 93 ? -8.181 -0.547 1.513 1.00 95.06 93 ILE A CA 1
ATOM 727 C C . ILE A 1 93 ? -7.585 -1.661 0.662 1.00 95.06 93 ILE A C 1
ATOM 729 O O . ILE A 1 93 ? -7.764 -2.833 0.962 1.00 95.06 93 ILE A O 1
ATOM 733 N N . CYS A 1 94 ? -6.810 -1.302 -0.358 1.00 96.69 94 CYS A N 1
ATOM 734 C CA . CYS A 1 94 ? -5.984 -2.218 -1.137 1.00 96.69 94 CYS A CA 1
ATOM 735 C C . CYS A 1 94 ? -4.511 -2.037 -0.750 1.00 96.69 94 CYS A C 1
ATOM 737 O O . CYS A 1 94 ? -3.972 -0.932 -0.876 1.00 96.69 94 CYS A O 1
ATOM 739 N N . ALA A 1 95 ? -3.848 -3.097 -0.279 1.00 96.31 95 ALA A N 1
ATOM 740 C CA . ALA A 1 95 ? -2.437 -3.045 0.109 1.00 96.31 95 ALA A CA 1
ATOM 741 C C . ALA A 1 95 ? -1.651 -4.302 -0.289 1.00 96.31 95 ALA A C 1
ATOM 743 O O . ALA A 1 95 ? -2.223 -5.346 -0.587 1.00 96.31 95 ALA A O 1
ATOM 744 N N . LEU A 1 96 ? -0.312 -4.217 -0.276 1.00 94.44 96 LEU A N 1
ATOM 745 C CA . LEU A 1 96 ? 0.542 -5.394 -0.511 1.00 94.44 96 LEU A CA 1
ATOM 746 C C . LEU A 1 96 ? 0.551 -6.341 0.690 1.00 94.44 96 LEU A C 1
ATOM 748 O O . LEU A 1 96 ? 0.727 -7.547 0.533 1.00 94.44 96 LEU A O 1
ATOM 752 N N . ARG A 1 97 ? 0.445 -5.786 1.899 1.00 94.38 97 ARG A N 1
ATOM 753 C CA . ARG A 1 97 ? 0.422 -6.549 3.145 1.00 94.38 97 ARG A CA 1
ATOM 754 C C . ARG A 1 97 ? -0.360 -5.782 4.203 1.00 94.38 97 ARG A C 1
ATOM 756 O O . ARG A 1 97 ? -0.206 -4.570 4.324 1.00 94.38 97 ARG A O 1
ATOM 763 N N . PHE A 1 98 ? -1.116 -6.512 5.006 1.00 95.56 98 PHE A N 1
ATOM 764 C CA . PHE A 1 98 ? -1.752 -6.015 6.221 1.00 95.56 98 PHE A CA 1
ATOM 765 C C . PHE A 1 98 ? -1.141 -6.738 7.416 1.00 95.56 98 PHE A C 1
ATOM 767 O O . PHE A 1 98 ? -0.801 -7.919 7.303 1.00 95.56 98 PHE A O 1
ATOM 774 N N . THR A 1 99 ? -0.980 -6.046 8.543 1.00 95.31 99 THR A N 1
ATOM 775 C CA . THR A 1 99 ? -0.806 -6.745 9.820 1.00 95.31 99 THR A CA 1
ATOM 776 C C . THR A 1 99 ? -2.131 -7.395 10.215 1.00 95.31 99 THR A C 1
ATOM 778 O O . THR A 1 99 ? -3.202 -6.887 9.879 1.00 95.31 99 THR A O 1
ATOM 781 N N . GLU A 1 100 ? -2.073 -8.527 10.912 1.00 94.06 100 GLU A N 1
ATOM 782 C CA . GLU A 1 100 ? -3.276 -9.282 11.297 1.00 94.06 100 GLU A CA 1
ATOM 783 C C . GLU A 1 100 ? -4.214 -8.448 12.171 1.00 94.06 100 GLU A C 1
ATOM 785 O O . GLU A 1 100 ? -5.420 -8.426 11.939 1.00 94.06 100 GLU A O 1
ATOM 790 N N . THR A 1 101 ? -3.644 -7.666 13.091 1.00 93.94 101 THR A N 1
ATOM 791 C CA . THR A 1 101 ? -4.400 -6.758 13.958 1.00 93.94 101 THR A CA 1
ATOM 792 C C . THR A 1 101 ? -5.168 -5.700 13.163 1.00 93.94 101 THR A C 1
ATOM 794 O O . THR A 1 101 ? -6.342 -5.469 13.429 1.00 93.94 101 THR A O 1
ATOM 797 N N . VAL A 1 102 ? -4.561 -5.112 12.123 1.00 93.94 102 VAL A N 1
ATOM 798 C CA . VAL A 1 102 ? -5.237 -4.143 11.243 1.00 93.94 102 VAL A CA 1
ATOM 799 C C . VAL A 1 102 ? -6.380 -4.793 10.494 1.00 93.94 102 VAL A C 1
ATOM 801 O O . VAL A 1 102 ? -7.459 -4.210 10.423 1.00 93.94 102 VAL A O 1
ATOM 804 N N . ARG A 1 103 ? -6.143 -5.981 9.929 1.00 93.56 103 ARG A N 1
ATOM 805 C CA . ARG A 1 103 ? -7.164 -6.700 9.167 1.00 93.56 103 ARG A CA 1
ATOM 806 C C . ARG A 1 103 ? -8.394 -6.951 10.040 1.00 93.56 103 ARG A C 1
ATOM 808 O O . ARG A 1 103 ? -9.481 -6.534 9.661 1.00 93.56 103 ARG A O 1
ATOM 815 N N . ALA A 1 104 ? -8.195 -7.497 11.241 1.00 93.50 104 ALA A N 1
ATOM 816 C CA . ALA A 1 104 ? -9.278 -7.759 12.186 1.00 93.50 104 ALA A CA 1
ATOM 817 C C . ALA A 1 104 ? -10.035 -6.481 12.588 1.00 93.50 104 ALA A C 1
ATOM 819 O O . ALA A 1 104 ? -11.259 -6.488 12.695 1.00 93.50 104 ALA A O 1
ATOM 820 N N . ARG A 1 105 ? -9.328 -5.360 12.788 1.00 93.25 105 ARG A N 1
ATOM 821 C CA . ARG A 1 105 ? -9.958 -4.079 13.145 1.00 93.25 105 ARG A CA 1
ATOM 822 C C . ARG A 1 105 ? -10.777 -3.477 12.006 1.00 93.25 105 ARG A C 1
ATOM 824 O O . ARG A 1 105 ? -11.858 -2.959 12.265 1.00 93.25 105 ARG A O 1
ATOM 831 N N . ILE A 1 106 ? -10.278 -3.545 10.772 1.00 92.94 106 ILE A N 1
ATOM 832 C CA . ILE A 1 106 ? -11.002 -3.058 9.589 1.00 92.94 106 ILE A CA 1
ATOM 833 C C . ILE A 1 106 ? -12.240 -3.920 9.3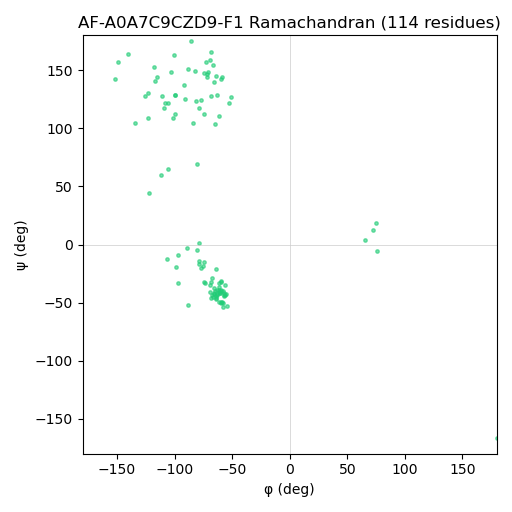41 1.00 92.94 106 ILE A C 1
ATOM 835 O O . ILE A 1 106 ? -13.318 -3.373 9.133 1.00 92.94 106 ILE A O 1
ATOM 839 N N . GLU A 1 107 ? -12.106 -5.245 9.408 1.00 93.50 107 GLU A N 1
ATOM 840 C CA . GLU A 1 107 ? -13.229 -6.173 9.229 1.00 93.50 107 GLU A CA 1
ATOM 841 C C . GLU A 1 107 ? -14.290 -5.981 10.321 1.00 93.50 107 GLU A C 1
ATOM 843 O O . GLU A 1 107 ? -15.477 -5.893 10.016 1.00 93.50 107 GLU A O 1
ATOM 848 N N . LYS A 1 108 ? -13.876 -5.800 11.585 1.00 93.31 108 LYS A N 1
ATOM 849 C CA . LYS A 1 108 ? -14.792 -5.480 12.693 1.00 93.31 108 LYS A CA 1
ATOM 850 C C . LYS A 1 108 ? -15.532 -4.154 12.483 1.00 93.31 108 LYS A C 1
ATOM 852 O O . LYS A 1 108 ? -16.676 -4.028 12.904 1.00 93.31 108 LYS A O 1
ATOM 857 N N . ALA A 1 109 ? -14.894 -3.180 11.838 1.00 91.94 109 ALA A N 1
ATOM 858 C CA . ALA A 1 109 ? -15.505 -1.905 11.472 1.00 91.94 1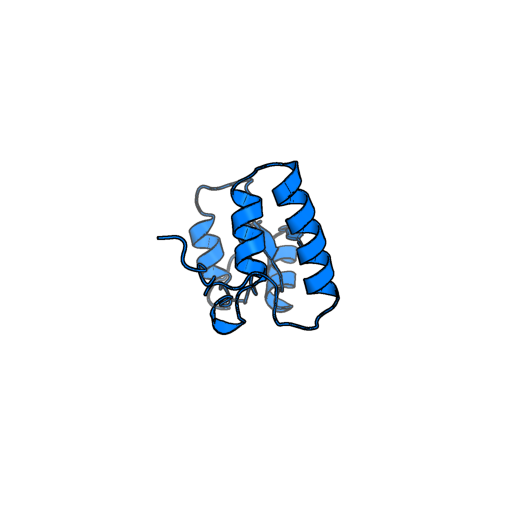09 ALA A CA 1
ATOM 859 C C . ALA A 1 109 ? -16.402 -1.985 10.217 1.00 91.94 109 ALA A C 1
ATOM 861 O O . ALA A 1 109 ? -16.923 -0.961 9.782 1.00 91.94 109 ALA A O 1
ATOM 862 N N . GLY A 1 110 ? -16.568 -3.167 9.608 1.00 92.38 110 GLY A N 1
ATOM 863 C CA . GLY A 1 110 ? -17.331 -3.344 8.368 1.00 92.38 110 GLY A CA 1
ATOM 864 C C . GLY A 1 110 ? -16.608 -2.839 7.113 1.00 92.38 110 GLY A C 1
ATOM 865 O O . GLY A 1 110 ? -17.244 -2.577 6.094 1.00 92.38 110 GLY A O 1
ATOM 866 N N . GLY A 1 111 ? -15.287 -2.655 7.184 1.00 92.19 111 GLY A N 1
ATOM 867 C CA . GLY A 1 111 ? -14.440 -2.315 6.043 1.00 92.19 111 GLY A CA 1
ATOM 868 C C . GLY A 1 111 ? -13.968 -3.539 5.250 1.00 92.19 111 GLY A C 1
ATOM 869 O O . GLY A 1 111 ? -14.171 -4.685 5.641 1.00 92.19 111 GLY A O 1
ATOM 870 N N . GLU A 1 112 ? -13.277 -3.290 4.137 1.00 94.25 112 GLU A N 1
ATOM 871 C CA . GLU A 1 112 ? -12.797 -4.326 3.213 1.00 94.25 112 GLU A CA 1
ATOM 872 C C . GLU A 1 112 ? -11.274 -4.246 3.032 1.00 94.25 112 GLU A C 1
ATOM 874 O O . GLU A 1 112 ? -10.721 -3.188 2.708 1.00 94.25 112 GLU A O 1
ATOM 879 N N . CYS A 1 113 ? -10.594 -5.388 3.183 1.00 95.56 113 CYS A N 1
ATOM 880 C CA . CYS A 1 113 ? -9.165 -5.537 2.904 1.00 95.56 113 CYS A CA 1
ATOM 881 C C . CYS A 1 113 ? -8.948 -6.228 1.547 1.00 95.56 113 CYS A C 1
ATOM 883 O O . CYS A 1 113 ? -9.163 -7.428 1.407 1.00 95.56 113 CYS A O 1
ATOM 885 N N . LEU A 1 114 ? -8.474 -5.477 0.555 1.00 96.06 114 LEU A N 1
ATOM 886 C CA . LEU A 1 114 ? -8.248 -5.924 -0.820 1.00 96.06 114 LEU A CA 1
ATOM 887 C C . LEU A 1 114 ? -6.759 -6.183 -1.095 1.00 96.06 114 LEU A C 1
ATOM 889 O O . LEU A 1 114 ? -5.874 -5.492 -0.578 1.00 96.06 114 LEU A O 1
ATOM 893 N N . THR A 1 115 ? -6.480 -7.141 -1.975 1.00 95.94 115 THR A N 1
ATOM 894 C CA . THR A 1 115 ? -5.143 -7.376 -2.541 1.00 95.94 115 THR A CA 1
ATOM 895 C C . THR A 1 115 ? -5.027 -6.779 -3.945 1.00 95.94 115 THR A C 1
ATOM 897 O O . THR A 1 115 ? -6.029 -6.431 -4.567 1.00 95.94 115 THR A O 1
ATOM 900 N N . PHE A 1 116 ? -3.789 -6.618 -4.416 1.00 93.06 116 PHE A N 1
ATOM 901 C CA . PHE A 1 116 ? -3.455 -6.152 -5.768 1.00 93.06 116 PHE A CA 1
ATOM 902 C C . PHE A 1 116 ? -3.533 -7.256 -6.823 1.00 93.06 116 PHE A C 1
ATOM 904 O O . PHE A 1 116 ? -3.335 -8.434 -6.449 1.00 93.06 116 PHE A O 1
#

pLDDT: mean 92.08, std 6.05, range [49.62, 96.69]

Mean predicted aligned error: 4.66 Å

Sequence (116 aa):
AGGKSKKTKRTAPKSNDVYLKLLVKLYRFLVRRTGSKFNAVVLKRLFMSKINKAPLSLSRLIKFMEGKDGKIAVVVGTVTDDVRVYEVPALKICALRFTETVRARIEKAGGECLTF

Radius of gyration: 16.79 Å; Cα contacts (8 Å, |Δi|>4): 145; chains: 1; bounding box: 43×29×50 Å

Solvent-accessible surface area (backbone atoms only — not comparable to full-atom values): 6996 Å² total; per-residue (Å²): 140,88,75,89,81,79,77,88,67,80,88,57,58,88,69,83,53,63,68,62,53,51,53,50,51,51,36,51,49,47,31,74,73,66,67,45,67,66,43,49,52,52,47,57,52,67,33,48,53,70,83,79,34,56,70,43,43,46,63,60,49,52,67,71,43,62,96,43,82,95,54,73,48,78,42,84,23,36,41,36,67,45,87,88,53,87,80,60,71,65,44,42,38,31,31,74,39,69,38,69,70,37,50,54,48,33,50,73,36,69,22,44,86,41,74,128

Nearest PDB structures (foldseek):
  8b2l-assembly1_G3  TM=9.845E-01  e=2.034E-19  Nicotiana tabacum
  7qiz-assembly1_S  TM=9.740E-01  e=3.864E-19  Solanum lycopersicum
  7r81-assembly1_S1  TM=9.717E-01  e=9.078E-16  Neurospora crassa
  5umd-assembly1_S  TM=9.882E-01  e=3.723E-15  Plasmodium falciparum 3D7
  6zu5-assembly1_LQ0  TM=9.638E-01  e=2.441E-11  Paranosema locustae

InterPro domains:
  IPR000039 Large ribosomal subunit protein eL18 [PTHR10934] (2-116)
  IPR021131 Large ribosomal subunit protein uL15/eL18 [PF17135] (4-116)
  IPR036227 Large ribosomal subunit protein uL15/eL18 superfamily [SSF52080] (14-116)

Foldseek 3Di:
DDDDDDDPAQPAAPDPDPVLRVVLVVLVVCCVPVVDPVSVVLNSLSNDDQVSLDEAEQVVQVVVCVVVPPDEAEGAHEYEYDPVDDDHAAHHYEYCYYDPVRCVRNVVNVHHYHYD

Organism: Opuntia streptacantha (NCBI:txid393608)